Protein AF-A0A7S2CNG3-F1 (afdb_monomer_lite)

Sequence (155 aa):
FGFAMASVIVAGFVEEMRRDAPLINGTVGLSSCPAAGDSTEPLRMSALSIWWQTPQYMLIGMGEIFAAITCYELFYAEVPPNMRSVCQSINLLCTAFGSLAAAGFNSVCASWIPNNLNDGHLDYVFFVLAGVMAVNILIYALSARGFVPRASEED

InterPro domains:
  IPR000109 Proton-dependent oligopeptide transporter family [PF00854] (3-106)
  IPR036259 MFS transporter superfamily [G3DSA:1.20.1250.20] (1-154)
  IPR036259 MFS transporter superfamily [SSF103473] (48-150)

Foldseek 3Di:
DVLLLVLLVLVLVVLVVQLPADWDPDPVQFDPDDDPPPDPDGAGGGPDDPVSNVSSVVSVVVVVVVVVVVLVVVCVVPPDPVCSVVSVVVVVVVVVVVVVVVVVLCVVCVVQDDPRSNVHPVSVSSVVVSVVVVVVVVVVVVVVVPDDDPVVPVD

pLDDT: mean 76.87, std 11.78, range [38.19, 93.5]

Organism: NCBI:txid156173

Radius of gyration: 21.13 Å; chains: 1; bounding box: 65×28×56 Å

Structure (mmCIF, N/CA/C/O backbone):
data_AF-A0A7S2CNG3-F1
#
_entry.id   AF-A0A7S2CNG3-F1
#
loop_
_atom_site.group_PDB
_atom_site.id
_atom_site.type_symbol
_atom_site.label_atom_id
_atom_site.label_alt_id
_atom_site.label_comp_id
_atom_site.label_asym_id
_atom_site.label_entity_id
_atom_site.label_seq_id
_atom_site.pdbx_PDB_ins_code
_atom_site.Cartn_x
_atom_site.Cartn_y
_atom_site.Cartn_z
_atom_site.occupancy
_atom_site.B_iso_or_equiv
_atom_site.auth_seq_id
_atom_site.auth_comp_id
_atom_site.auth_asym_id
_atom_site.auth_atom_id
_atom_site.pdbx_PDB_model_num
ATOM 1 N N . PHE A 1 1 ? -10.909 -2.201 1.368 1.00 72.38 1 PHE A N 1
ATOM 2 C CA . PHE A 1 1 ? -9.882 -3.145 0.869 1.00 72.38 1 PHE A CA 1
ATOM 3 C C . PHE A 1 1 ? -10.101 -3.629 -0.568 1.00 72.38 1 PHE A C 1
ATOM 5 O O . PHE A 1 1 ? -9.134 -3.626 -1.314 1.00 72.38 1 PHE A O 1
ATOM 12 N N . GLY A 1 2 ? -11.323 -3.970 -1.012 1.00 81.06 2 GLY A N 1
ATOM 13 C CA . GLY A 1 2 ? -11.563 -4.404 -2.406 1.00 81.06 2 GLY A CA 1
ATOM 14 C C . GLY A 1 2 ? -11.107 -3.406 -3.487 1.00 81.06 2 GLY A C 1
ATOM 15 O O . GLY A 1 2 ? -10.430 -3.797 -4.432 1.00 81.06 2 GLY A O 1
ATOM 16 N N . PHE A 1 3 ? -11.381 -2.108 -3.303 1.00 84.38 3 PHE A N 1
ATOM 17 C CA . PHE A 1 3 ? -10.911 -1.053 -4.217 1.00 84.38 3 PHE A CA 1
ATOM 18 C C . PHE A 1 3 ? -9.380 -0.933 -4.277 1.00 84.38 3 PHE A C 1
ATOM 20 O O . PHE A 1 3 ? -8.822 -0.724 -5.350 1.00 84.38 3 PHE A O 1
ATOM 27 N N . ALA A 1 4 ? -8.697 -1.127 -3.145 1.00 83.38 4 ALA A N 1
ATOM 28 C CA . ALA A 1 4 ? -7.238 -1.105 -3.091 1.00 83.38 4 ALA A CA 1
ATOM 29 C C . ALA A 1 4 ? -6.635 -2.311 -3.833 1.00 83.38 4 ALA A C 1
ATOM 31 O O . ALA A 1 4 ? -5.713 -2.139 -4.621 1.00 83.38 4 ALA A O 1
ATOM 32 N N . MET A 1 5 ? -7.213 -3.508 -3.676 1.00 84.88 5 MET A N 1
ATOM 33 C CA . MET A 1 5 ? -6.786 -4.698 -4.422 1.00 84.88 5 MET A CA 1
ATOM 34 C C . MET A 1 5 ? -6.953 -4.501 -5.936 1.00 84.88 5 MET A C 1
ATOM 36 O O . MET A 1 5 ? -6.031 -4.780 -6.698 1.00 84.88 5 MET A O 1
ATOM 40 N N . ALA A 1 6 ? -8.095 -3.961 -6.374 1.00 86.31 6 ALA A N 1
ATOM 41 C CA . ALA A 1 6 ? -8.325 -3.635 -7.780 1.00 86.31 6 ALA A CA 1
ATOM 42 C C . ALA A 1 6 ? -7.320 -2.592 -8.304 1.00 86.31 6 ALA A C 1
ATOM 44 O O . ALA A 1 6 ? -6.794 -2.755 -9.402 1.00 86.31 6 ALA A O 1
ATOM 45 N N . SER A 1 7 ? -6.991 -1.569 -7.507 1.00 86.56 7 SER A N 1
ATOM 46 C CA . SER A 1 7 ? -5.964 -0.579 -7.855 1.00 86.56 7 SER A CA 1
ATOM 47 C C . SER A 1 7 ? -4.588 -1.211 -8.069 1.00 86.56 7 SER A C 1
ATOM 49 O O . SER A 1 7 ? -3.898 -0.838 -9.012 1.00 86.56 7 SER A O 1
ATOM 51 N N . VAL A 1 8 ? -4.171 -2.140 -7.205 1.00 86.25 8 VAL A N 1
ATOM 52 C CA . VAL A 1 8 ? -2.852 -2.785 -7.314 1.00 86.25 8 VAL A CA 1
ATOM 53 C C . VAL A 1 8 ? -2.797 -3.736 -8.514 1.00 86.25 8 VAL A C 1
ATOM 55 O O . VAL A 1 8 ? -1.779 -3.796 -9.195 1.00 86.25 8 VAL A O 1
ATOM 58 N N . ILE A 1 9 ? -3.901 -4.418 -8.837 1.00 86.50 9 ILE A N 1
ATOM 59 C CA . ILE A 1 9 ? -4.002 -5.234 -10.058 1.00 86.50 9 ILE A CA 1
ATOM 60 C C . ILE A 1 9 ? -3.881 -4.351 -11.305 1.00 86.50 9 ILE A C 1
ATOM 62 O O . ILE A 1 9 ? -3.116 -4.673 -12.210 1.00 86.50 9 ILE A O 1
ATOM 66 N N . VAL A 1 10 ? -4.591 -3.216 -11.343 1.00 86.25 10 VAL A N 1
ATOM 67 C CA . VAL A 1 10 ? -4.474 -2.242 -12.441 1.00 86.25 10 VAL A CA 1
ATOM 68 C C . VAL A 1 10 ? -3.040 -1.718 -12.552 1.00 86.25 10 VAL A C 1
ATOM 70 O O . VAL A 1 10 ? -2.527 -1.635 -13.661 1.00 86.25 10 VAL A O 1
ATOM 73 N N . ALA A 1 11 ? -2.372 -1.431 -11.432 1.00 83.38 11 ALA A N 1
ATOM 74 C CA . ALA A 1 11 ? -0.970 -1.014 -11.425 1.00 83.38 11 ALA A CA 1
ATOM 75 C C . ALA A 1 11 ? -0.035 -2.087 -12.013 1.00 83.38 11 ALA A C 1
ATOM 77 O O . ALA A 1 11 ? 0.828 -1.756 -12.820 1.00 83.38 11 ALA A O 1
ATOM 78 N N . GLY A 1 12 ? -0.253 -3.367 -11.681 1.00 81.44 12 GLY A N 1
ATOM 79 C CA . GLY A 1 12 ? 0.484 -4.489 -12.274 1.00 81.44 12 GLY A CA 1
ATOM 80 C C . GLY A 1 12 ? 0.308 -4.572 -13.794 1.00 81.44 12 GLY A C 1
ATOM 81 O O . GLY A 1 12 ? 1.291 -4.642 -14.523 1.00 81.44 12 GLY A O 1
ATOM 82 N N . PHE A 1 13 ? -0.930 -4.459 -14.288 1.00 81.50 13 PHE A N 1
ATOM 83 C CA . PHE A 1 13 ? -1.201 -4.431 -15.732 1.00 81.50 13 PHE A CA 1
ATOM 84 C C . PHE A 1 13 ? -0.592 -3.213 -16.439 1.00 81.50 13 PHE A C 1
ATOM 86 O O . PHE A 1 13 ? -0.103 -3.334 -17.559 1.00 81.50 13 PHE A O 1
ATOM 93 N N . VAL A 1 14 ? -0.620 -2.037 -15.808 1.00 82.75 14 VAL A N 1
ATOM 94 C CA . VAL A 1 14 ? -0.006 -0.820 -16.361 1.00 82.75 14 VAL A CA 1
ATOM 95 C C . VAL A 1 14 ? 1.516 -0.963 -16.439 1.00 82.75 14 VAL A C 1
ATOM 97 O O . VAL A 1 14 ? 2.114 -0.509 -17.413 1.00 82.75 14 VAL A O 1
ATOM 100 N N . GLU A 1 15 ? 2.141 -1.619 -15.461 1.00 77.38 15 GLU A N 1
ATOM 101 C CA . GLU A 1 15 ? 3.582 -1.885 -15.461 1.00 77.38 15 GLU A CA 1
ATOM 102 C C . GLU A 1 15 ? 3.984 -2.890 -16.551 1.00 77.38 15 GLU A C 1
ATOM 104 O O . GLU A 1 15 ? 4.974 -2.670 -17.250 1.00 77.38 15 GLU A O 1
ATOM 109 N N . GLU A 1 16 ? 3.169 -3.923 -16.785 1.00 79.12 16 GLU A N 1
ATOM 110 C CA . GLU A 1 16 ? 3.333 -4.846 -17.918 1.00 79.12 16 GLU A CA 1
ATOM 111 C C . GLU A 1 16 ? 3.288 -4.081 -19.257 1.00 79.12 16 GLU A C 1
ATOM 113 O O . GLU A 1 16 ? 4.199 -4.176 -20.080 1.00 79.12 16 GLU A O 1
ATOM 118 N N . MET A 1 17 ? 2.289 -3.203 -19.432 1.00 75.00 17 MET A N 1
ATOM 119 C CA . MET A 1 17 ? 2.176 -2.342 -20.619 1.00 75.00 17 MET A CA 1
ATOM 120 C C . MET A 1 17 ? 3.342 -1.349 -20.756 1.00 75.00 17 MET A C 1
ATOM 122 O O . MET A 1 17 ? 3.719 -0.990 -21.874 1.00 75.00 17 MET A O 1
ATOM 126 N N . ARG A 1 18 ? 3.930 -0.888 -19.642 1.00 73.38 18 ARG A N 1
ATOM 127 C CA . ARG A 1 18 ? 5.125 -0.024 -19.636 1.00 73.38 18 ARG A CA 1
ATOM 128 C C . ARG A 1 18 ? 6.362 -0.755 -20.117 1.00 73.38 18 ARG A C 1
ATOM 130 O O . ARG A 1 18 ? 7.189 -0.137 -20.796 1.00 73.38 18 ARG A O 1
ATOM 137 N N . ARG A 1 19 ? 6.485 -2.034 -19.775 1.00 68.69 19 ARG A N 1
ATOM 138 C CA . ARG A 1 19 ? 7.609 -2.875 -20.178 1.00 68.69 19 ARG A CA 1
ATOM 139 C C . ARG A 1 19 ? 7.591 -3.180 -21.675 1.00 68.69 19 ARG A C 1
ATOM 141 O O . ARG A 1 19 ? 8.646 -3.147 -22.300 1.00 68.69 19 ARG A O 1
ATOM 148 N N . ASP A 1 20 ? 6.407 -3.380 -22.250 1.00 74.31 20 ASP A N 1
ATOM 149 C CA . ASP A 1 20 ? 6.234 -3.617 -23.691 1.00 74.31 20 ASP A CA 1
ATOM 150 C C . ASP A 1 20 ? 6.350 -2.342 -24.549 1.00 74.31 20 ASP A C 1
ATOM 152 O O . ASP A 1 20 ? 6.468 -2.409 -25.777 1.00 74.31 20 ASP A O 1
ATOM 156 N N . ALA A 1 21 ? 6.324 -1.156 -23.932 1.00 71.94 21 ALA A N 1
ATOM 157 C CA . ALA A 1 21 ? 6.397 0.108 -24.652 1.00 71.94 21 ALA A CA 1
ATOM 158 C C . ALA A 1 21 ? 7.827 0.417 -25.146 1.00 71.94 21 ALA A C 1
ATOM 160 O O . ALA A 1 21 ? 8.798 0.281 -24.396 1.00 71.94 21 ALA A O 1
ATOM 161 N N . PRO A 1 22 ? 7.986 0.920 -26.386 1.00 69.75 22 PRO A N 1
ATOM 162 C CA . PRO A 1 22 ? 9.290 1.298 -26.911 1.00 69.75 22 PRO A CA 1
ATOM 163 C C . PRO A 1 22 ? 9.908 2.452 -26.109 1.00 69.75 22 PRO A C 1
ATOM 165 O O . PRO A 1 22 ? 9.228 3.378 -25.654 1.00 69.75 22 PRO A O 1
ATOM 168 N N . LEU A 1 23 ? 11.231 2.408 -25.963 1.00 71.12 23 LEU A N 1
ATOM 169 C CA . LEU A 1 23 ? 12.000 3.467 -25.316 1.00 71.12 23 LEU A CA 1
ATOM 170 C C . LEU A 1 23 ? 11.999 4.725 -26.185 1.00 71.12 23 LEU A C 1
ATOM 172 O O . LEU A 1 23 ? 12.177 4.650 -27.405 1.00 71.12 23 LEU A O 1
ATOM 176 N N . ILE A 1 24 ? 11.868 5.892 -25.557 1.00 70.75 24 ILE A N 1
ATOM 177 C CA . ILE A 1 24 ? 11.993 7.162 -26.275 1.00 70.75 24 ILE A CA 1
ATOM 178 C C . ILE A 1 24 ? 13.438 7.285 -26.784 1.00 70.75 24 ILE A C 1
ATOM 180 O O . ILE A 1 24 ? 14.401 7.212 -26.016 1.00 70.75 24 ILE A O 1
ATOM 184 N N . ASN A 1 25 ? 13.600 7.449 -28.098 1.00 61.31 25 ASN A N 1
ATOM 185 C CA . ASN A 1 25 ? 14.886 7.769 -28.715 1.00 61.31 25 ASN A CA 1
ATOM 186 C C . ASN A 1 25 ? 15.101 9.292 -28.687 1.00 61.31 25 ASN A C 1
ATOM 188 O O . ASN A 1 25 ? 14.269 10.042 -29.191 1.00 61.31 25 ASN A O 1
ATOM 192 N N . GLY A 1 26 ? 16.229 9.742 -28.130 1.00 62.41 26 GLY A N 1
ATOM 193 C CA . GLY A 1 26 ? 16.644 11.152 -28.099 1.00 62.41 26 GLY A CA 1
ATOM 194 C C . GLY A 1 26 ? 16.938 11.679 -26.691 1.00 62.41 26 GLY A C 1
ATOM 195 O O . GLY A 1 26 ? 16.622 11.032 -25.696 1.00 62.41 26 GLY A O 1
ATOM 196 N N . THR A 1 27 ? 17.521 12.880 -26.599 1.00 56.28 27 THR A N 1
ATOM 197 C CA . THR A 1 27 ? 17.899 13.551 -25.333 1.00 56.28 27 THR A CA 1
ATOM 198 C C . THR A 1 27 ? 16.713 13.855 -24.406 1.00 56.28 27 THR A C 1
ATOM 200 O O . THR A 1 27 ? 16.913 14.095 -23.222 1.00 56.28 27 THR A O 1
ATOM 203 N N . VAL A 1 28 ? 15.481 13.798 -24.925 1.00 61.06 28 VAL A N 1
ATOM 204 C CA . VAL A 1 28 ? 14.216 13.940 -24.176 1.00 61.06 28 VAL A CA 1
ATOM 205 C C . VAL A 1 28 ? 13.760 12.655 -23.467 1.00 61.06 28 VAL A C 1
ATOM 207 O O . VAL A 1 28 ? 12.851 12.710 -22.649 1.00 61.06 28 VAL A O 1
ATOM 210 N N . GLY A 1 29 ? 14.361 11.502 -23.784 1.00 57.75 29 GLY A N 1
ATOM 211 C CA . GLY A 1 29 ? 14.068 10.209 -23.151 1.00 57.75 29 GLY A CA 1
ATOM 212 C C . GLY A 1 29 ? 14.987 9.866 -21.978 1.00 57.75 29 GLY A C 1
ATOM 213 O O . GLY A 1 29 ? 14.886 8.767 -21.433 1.00 57.75 29 GLY A O 1
ATOM 214 N N . LEU A 1 30 ? 15.908 10.766 -21.622 1.00 63.94 30 LEU A N 1
ATOM 215 C CA . LEU A 1 30 ? 16.846 10.586 -20.521 1.00 63.94 30 LEU A CA 1
ATOM 216 C C . LEU A 1 30 ? 16.209 11.073 -19.220 1.00 63.94 30 LEU A C 1
ATOM 218 O O . LEU A 1 30 ? 15.817 12.234 -19.100 1.00 63.94 30 LEU A O 1
ATOM 222 N N . SER A 1 31 ? 16.147 10.191 -18.231 1.00 64.31 31 SER A N 1
ATOM 223 C CA . SER A 1 31 ? 15.804 10.562 -16.864 1.00 64.31 31 SER A CA 1
ATOM 224 C C . SER A 1 31 ? 16.898 11.452 -16.265 1.00 64.31 31 SER A C 1
ATOM 226 O O . SER A 1 31 ? 18.087 11.225 -16.479 1.00 64.31 31 SER A O 1
ATOM 228 N N . SER A 1 32 ? 16.496 12.448 -15.473 1.00 63.69 32 SER A N 1
ATOM 229 C CA . SER A 1 32 ? 17.408 13.284 -14.676 1.00 63.69 32 SER A CA 1
ATOM 230 C C . SER A 1 32 ? 17.897 12.592 -13.395 1.00 63.69 32 SER A C 1
ATOM 232 O O . SER A 1 32 ? 18.637 13.194 -12.618 1.00 63.69 32 SER A O 1
ATOM 234 N N . CYS A 1 33 ? 17.465 11.354 -13.138 1.00 61.53 33 CYS A N 1
ATOM 235 C CA . CYS A 1 33 ? 17.951 10.562 -12.015 1.00 61.53 33 CYS A CA 1
ATOM 236 C C . CYS A 1 33 ? 19.438 10.210 -12.205 1.00 61.53 33 CYS A C 1
ATOM 238 O O . CYS A 1 33 ? 19.852 9.928 -13.333 1.00 61.53 33 CYS A O 1
ATOM 240 N N . PRO A 1 34 ? 20.239 10.171 -11.123 1.00 58.28 34 PRO A N 1
ATOM 241 C CA . PRO A 1 34 ? 21.609 9.681 -11.192 1.00 58.28 34 PRO A CA 1
ATOM 242 C C . PRO A 1 34 ? 21.621 8.264 -11.768 1.00 58.28 34 PRO A C 1
ATOM 244 O O . PRO A 1 34 ? 20.852 7.409 -11.320 1.00 58.28 34 PRO A O 1
ATOM 247 N N . ALA A 1 35 ? 22.483 8.010 -12.752 1.00 59.00 35 ALA A N 1
ATOM 248 C CA . ALA A 1 35 ? 22.748 6.650 -13.190 1.00 59.00 35 ALA A CA 1
ATOM 249 C C . ALA A 1 35 ? 23.267 5.846 -11.989 1.00 59.00 35 ALA A C 1
ATOM 251 O O . ALA A 1 35 ? 24.064 6.339 -11.187 1.00 59.00 35 ALA A O 1
ATOM 252 N N . ALA A 1 36 ? 22.771 4.628 -11.816 1.00 52.38 36 ALA A N 1
ATOM 253 C CA . ALA A 1 36 ? 23.191 3.806 -10.699 1.00 52.38 36 ALA A CA 1
ATOM 254 C C . ALA A 1 36 ? 24.410 2.970 -11.053 1.00 52.38 36 ALA A C 1
ATOM 256 O O . ALA A 1 36 ? 24.325 2.057 -11.869 1.00 52.38 36 ALA A O 1
ATOM 257 N N . GLY A 1 37 ? 25.517 3.263 -10.373 1.00 59.91 37 GLY A N 1
ATOM 258 C CA . GLY A 1 37 ? 26.809 2.619 -10.592 1.00 59.91 37 GLY A CA 1
ATOM 259 C C . GLY A 1 37 ? 27.729 3.427 -11.510 1.00 59.91 37 GLY A C 1
ATOM 260 O O . GLY A 1 37 ? 27.418 4.549 -11.893 1.00 59.91 37 GLY A O 1
ATOM 261 N N . ASP A 1 38 ? 28.873 2.833 -11.851 1.00 52.81 38 ASP A N 1
ATOM 262 C CA . ASP A 1 38 ? 29.966 3.393 -12.676 1.00 52.81 38 ASP A CA 1
ATOM 263 C C . ASP A 1 38 ? 29.581 3.643 -14.155 1.00 52.81 38 ASP A C 1
ATOM 265 O O . ASP A 1 38 ? 30.408 3.984 -14.996 1.00 52.81 38 ASP A O 1
ATOM 269 N N . SER A 1 39 ? 28.308 3.464 -14.510 1.00 52.84 39 SER A N 1
ATOM 270 C CA . SER A 1 39 ? 27.792 3.739 -15.845 1.00 52.84 39 SER A CA 1
ATOM 271 C C . SER A 1 39 ? 27.458 5.225 -15.985 1.00 52.84 39 SER A C 1
ATOM 273 O O . SER A 1 39 ? 26.452 5.696 -15.464 1.00 52.84 39 SER A O 1
ATOM 275 N N . THR A 1 40 ? 28.259 5.952 -16.758 1.00 57.72 40 THR A N 1
ATOM 276 C CA . THR A 1 40 ? 28.019 7.334 -17.220 1.00 57.72 40 THR A CA 1
ATOM 277 C C . THR A 1 40 ? 26.855 7.466 -18.218 1.00 57.72 40 THR A C 1
ATOM 279 O O . THR A 1 40 ? 26.590 8.560 -18.716 1.00 57.72 40 THR A O 1
ATOM 282 N N . GLU A 1 41 ? 26.146 6.370 -18.505 1.00 57.59 41 GLU A N 1
ATOM 283 C CA . GLU A 1 41 ? 25.021 6.318 -19.437 1.00 57.59 41 GLU A CA 1
ATOM 284 C C . GLU A 1 41 ? 23.702 6.702 -18.728 1.00 57.59 41 GLU A C 1
ATOM 286 O O . GLU A 1 41 ? 23.329 6.099 -17.717 1.00 57.59 41 GLU A O 1
ATOM 291 N N . PRO A 1 42 ? 22.968 7.698 -19.239 1.00 61.69 42 PRO A N 1
ATOM 292 C CA . PRO A 1 42 ? 21.732 8.182 -18.633 1.00 61.69 42 PRO A CA 1
ATOM 293 C C . PRO A 1 42 ? 20.568 7.186 -18.799 1.00 61.69 42 PRO A C 1
ATOM 295 O O . PRO A 1 42 ? 20.394 6.564 -19.848 1.00 61.69 42 PRO A O 1
ATOM 298 N N . LEU A 1 43 ? 19.738 7.048 -17.758 1.00 66.19 43 LEU A N 1
ATOM 299 C CA . LEU A 1 43 ? 18.622 6.092 -17.723 1.00 66.19 43 LEU A CA 1
ATOM 300 C C . LEU A 1 43 ? 17.543 6.452 -18.759 1.00 66.19 43 LEU A C 1
ATOM 302 O O . LEU A 1 43 ? 17.082 7.591 -18.815 1.00 66.19 43 LEU A O 1
ATOM 306 N N . ARG A 1 44 ? 17.105 5.471 -19.556 1.00 63.00 44 ARG A N 1
ATOM 307 C CA . ARG A 1 44 ? 16.126 5.656 -20.643 1.00 63.00 44 ARG A CA 1
ATOM 308 C C . ARG A 1 44 ? 14.697 5.389 -20.159 1.00 63.00 44 ARG A C 1
ATOM 310 O O . ARG A 1 44 ? 14.425 4.309 -19.642 1.00 63.00 44 ARG A O 1
ATOM 317 N N . MET A 1 45 ? 13.779 6.333 -20.362 1.00 64.62 45 MET A N 1
ATOM 318 C CA . MET A 1 45 ? 12.352 6.179 -20.038 1.00 64.62 45 MET A CA 1
ATOM 319 C C . MET A 1 45 ? 11.551 5.497 -21.161 1.00 64.62 45 MET A C 1
ATOM 321 O O . MET A 1 45 ? 11.797 5.723 -22.351 1.00 64.62 45 MET A O 1
ATOM 325 N N . SER A 1 46 ? 10.548 4.700 -20.771 1.00 68.50 46 SER A N 1
ATOM 326 C CA . SER A 1 46 ? 9.518 4.177 -21.683 1.00 68.50 46 SER A CA 1
ATOM 327 C C . SER A 1 46 ? 8.598 5.295 -22.171 1.00 68.50 46 SER A C 1
ATOM 329 O O . SER A 1 46 ? 8.256 6.204 -21.413 1.00 68.50 46 SER A O 1
ATOM 331 N N . ALA A 1 47 ? 8.138 5.198 -23.420 1.00 67.00 47 ALA A N 1
ATOM 332 C CA . ALA A 1 47 ? 7.194 6.133 -24.032 1.00 67.00 47 ALA A CA 1
ATOM 333 C C . ALA A 1 47 ? 5.743 5.930 -23.547 1.00 67.00 47 ALA A C 1
ATOM 335 O O . ALA A 1 47 ? 4.832 5.776 -24.361 1.00 67.00 47 ALA A O 1
ATOM 336 N N . LEU A 1 48 ? 5.513 5.904 -22.230 1.00 71.38 48 LEU A N 1
ATOM 337 C CA . LEU A 1 48 ? 4.182 5.705 -21.656 1.00 71.38 48 LEU A CA 1
ATOM 338 C C . LEU A 1 48 ? 3.606 7.015 -21.106 1.00 71.38 48 LEU A C 1
ATOM 340 O O . LEU A 1 48 ? 4.300 7.816 -20.484 1.00 71.38 48 LEU A O 1
ATOM 344 N N . SER A 1 49 ? 2.322 7.253 -21.369 1.00 77.38 49 SER A N 1
ATOM 345 C CA . SER A 1 49 ? 1.645 8.474 -20.932 1.00 77.38 49 SER A CA 1
ATOM 346 C C . SER A 1 49 ? 1.336 8.433 -19.435 1.00 77.38 49 SER A C 1
ATOM 348 O O . SER A 1 49 ? 0.769 7.455 -18.954 1.00 77.38 49 SER A O 1
ATOM 350 N N . ILE A 1 50 ? 1.608 9.526 -18.713 1.00 78.94 50 ILE A N 1
ATOM 351 C CA . ILE A 1 50 ? 1.314 9.657 -17.271 1.00 78.94 50 ILE A CA 1
ATOM 352 C C . ILE A 1 50 ? -0.177 9.445 -16.940 1.00 78.94 50 ILE A C 1
ATOM 354 O O . ILE A 1 50 ? -0.526 9.037 -15.834 1.00 78.94 50 ILE A O 1
ATOM 358 N N . TRP A 1 51 ? -1.063 9.670 -17.915 1.00 82.44 51 TRP A N 1
ATOM 359 C CA . TRP A 1 51 ? -2.508 9.469 -17.785 1.00 82.44 51 TRP A CA 1
ATOM 360 C C . TRP A 1 51 ? -2.894 8.012 -17.491 1.00 82.44 51 TRP A C 1
ATOM 362 O O . TRP A 1 51 ? -3.955 7.769 -16.919 1.00 82.44 51 TRP A O 1
ATOM 372 N N . TRP A 1 52 ? -2.030 7.038 -17.798 1.00 82.88 52 TRP A N 1
ATOM 373 C CA . TRP A 1 52 ? -2.272 5.638 -17.432 1.00 82.88 52 TRP A CA 1
ATOM 374 C C . TRP A 1 52 ? -2.181 5.365 -15.925 1.00 82.88 52 TRP A C 1
ATOM 376 O O . TRP A 1 52 ? -2.709 4.363 -15.451 1.00 82.88 52 TRP A O 1
ATOM 386 N N . GLN A 1 53 ? -1.603 6.282 -15.147 1.00 82.62 53 GLN A N 1
ATOM 387 C CA . GLN A 1 53 ? -1.594 6.202 -13.689 1.00 82.62 53 GLN A CA 1
ATOM 388 C C . GLN A 1 53 ? -2.904 6.707 -13.060 1.00 82.62 53 GLN A C 1
ATOM 390 O O . GLN A 1 53 ? -3.215 6.380 -11.918 1.00 82.62 53 GLN A O 1
ATOM 395 N N . THR A 1 54 ? -3.700 7.502 -13.781 1.00 86.81 54 THR A N 1
ATOM 396 C CA . THR A 1 54 ? -4.971 8.048 -13.285 1.00 86.81 54 THR A CA 1
ATOM 397 C C . THR A 1 54 ? -5.929 6.987 -12.726 1.00 86.81 54 THR A C 1
ATOM 399 O O . THR A 1 54 ? -6.411 7.191 -11.609 1.00 86.81 54 THR A O 1
ATOM 402 N N . PRO A 1 55 ? -6.212 5.854 -13.406 1.00 85.19 55 PRO A N 1
ATOM 403 C CA . PRO A 1 55 ? -7.155 4.869 -12.884 1.00 85.19 55 PRO A CA 1
ATOM 404 C C . PRO A 1 55 ? -6.735 4.317 -11.520 1.00 85.19 55 PRO A C 1
ATOM 406 O O . PRO A 1 55 ? -7.566 4.260 -10.617 1.00 85.19 55 PRO A O 1
ATOM 409 N N . GLN A 1 56 ? -5.458 3.986 -11.313 1.00 87.75 56 GLN A N 1
ATOM 410 C CA . GLN A 1 56 ? -5.022 3.434 -10.028 1.00 87.75 56 GLN A CA 1
ATOM 411 C C . GLN A 1 56 ? -5.245 4.436 -8.877 1.00 87.75 56 GLN A C 1
ATOM 413 O O . GLN A 1 56 ? -5.760 4.080 -7.819 1.00 87.75 56 GLN A O 1
ATOM 418 N N . TYR A 1 57 ? -4.918 5.716 -9.091 1.00 87.94 57 TYR A N 1
ATOM 419 C CA . TYR A 1 57 ? -5.017 6.730 -8.042 1.00 87.94 57 TYR A CA 1
ATOM 420 C C . TYR A 1 57 ? -6.470 7.072 -7.709 1.00 87.94 57 TYR A C 1
ATOM 422 O O . TYR A 1 57 ? -6.802 7.334 -6.554 1.00 87.94 57 TYR A O 1
ATOM 430 N N . MET A 1 58 ? -7.359 7.007 -8.700 1.00 90.81 58 MET A N 1
ATOM 431 C CA . MET A 1 58 ? -8.793 7.166 -8.473 1.00 90.81 58 MET A CA 1
ATOM 432 C C . MET A 1 58 ? -9.346 6.029 -7.605 1.00 90.81 58 MET A C 1
ATOM 434 O O . MET A 1 58 ? -10.056 6.288 -6.633 1.00 90.81 58 MET A O 1
ATOM 438 N N . LEU A 1 59 ? -8.990 4.774 -7.907 1.00 87.69 59 LEU A N 1
ATOM 439 C CA . LEU A 1 59 ? -9.462 3.621 -7.136 1.00 87.69 59 LEU A CA 1
ATOM 440 C C . LEU A 1 59 ? -8.932 3.621 -5.697 1.00 87.69 59 LEU A C 1
ATOM 442 O O . LEU A 1 59 ? -9.693 3.318 -4.774 1.00 87.69 59 LEU A O 1
ATOM 446 N N . ILE A 1 60 ? -7.656 3.964 -5.487 1.00 89.25 60 ILE A N 1
ATOM 447 C CA . ILE A 1 60 ? -7.099 3.999 -4.131 1.00 89.25 60 ILE A CA 1
ATOM 448 C C . ILE A 1 60 ? -7.731 5.114 -3.293 1.00 89.25 60 ILE A C 1
ATOM 450 O O . ILE A 1 60 ? -8.121 4.856 -2.157 1.00 89.25 60 ILE A O 1
ATOM 454 N N . GLY A 1 61 ? -7.949 6.297 -3.883 1.00 88.50 61 GLY A N 1
ATOM 455 C CA . GLY A 1 61 ? -8.617 7.413 -3.215 1.00 88.50 61 GLY A CA 1
ATOM 456 C C . GLY A 1 61 ? -10.063 7.088 -2.837 1.00 88.50 61 GLY A C 1
ATOM 457 O O . GLY A 1 61 ? -10.479 7.329 -1.706 1.00 88.50 61 GLY A O 1
ATOM 458 N N . MET A 1 62 ? -10.822 6.449 -3.734 1.00 90.50 62 MET A N 1
ATOM 459 C CA . MET A 1 62 ? -12.165 5.957 -3.401 1.00 90.50 62 MET A CA 1
ATOM 460 C C . MET A 1 62 ? -12.128 4.954 -2.241 1.00 90.50 62 MET A C 1
ATOM 462 O O . MET A 1 62 ? -12.938 5.037 -1.318 1.00 90.50 62 MET A O 1
ATOM 466 N N . GLY A 1 63 ? -11.178 4.015 -2.269 1.00 86.75 63 GLY A N 1
ATOM 467 C CA . GLY A 1 63 ? -11.007 3.023 -1.211 1.00 86.75 63 GLY A CA 1
ATOM 468 C C . GLY A 1 63 ? -10.697 3.640 0.153 1.00 86.75 63 GLY A C 1
ATOM 469 O O . GLY A 1 63 ? -11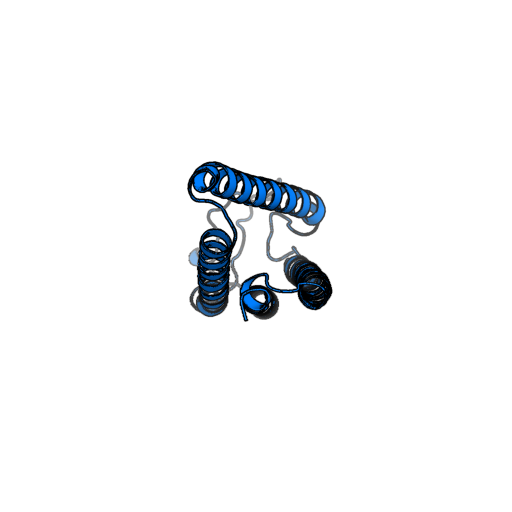.238 3.180 1.160 1.00 86.75 63 GLY A O 1
ATOM 470 N N . GLU A 1 64 ? -9.865 4.678 0.178 1.00 86.94 64 GLU A N 1
ATOM 471 C CA . GLU A 1 64 ? -9.502 5.411 1.390 1.00 86.94 64 GLU A CA 1
ATOM 472 C C . GLU A 1 64 ? -10.691 6.184 1.966 1.00 86.94 64 GLU A C 1
ATOM 474 O O . GLU A 1 64 ? -10.971 6.060 3.156 1.00 86.94 64 GLU A O 1
ATOM 479 N N . ILE A 1 65 ? -11.451 6.896 1.126 1.00 90.50 65 ILE A N 1
ATOM 480 C CA . ILE A 1 65 ? -12.636 7.653 1.556 1.00 90.50 65 ILE A CA 1
ATOM 481 C C . ILE A 1 65 ? -13.663 6.724 2.214 1.00 90.50 65 ILE A C 1
ATOM 483 O O . ILE A 1 65 ? -14.132 6.999 3.319 1.00 90.50 65 ILE A O 1
ATOM 487 N N . PHE A 1 66 ? -13.982 5.591 1.579 1.00 87.38 66 PHE A N 1
ATOM 488 C CA . PHE A 1 66 ? -14.932 4.634 2.149 1.00 87.38 66 PHE A CA 1
ATOM 489 C C . PHE A 1 66 ? -14.429 4.019 3.457 1.00 87.38 66 PHE A C 1
ATOM 491 O O . PHE A 1 66 ? -15.210 3.864 4.397 1.00 87.38 66 PHE A O 1
ATOM 498 N N . ALA A 1 67 ? -13.141 3.680 3.536 1.00 85.38 67 ALA A N 1
ATOM 499 C CA . ALA A 1 67 ? -12.561 3.113 4.747 1.00 85.38 67 ALA A CA 1
ATOM 500 C C . ALA A 1 67 ? -12.563 4.125 5.902 1.00 85.38 67 ALA A C 1
ATOM 502 O O . ALA A 1 67 ? -12.996 3.783 7.000 1.00 85.38 67 ALA A O 1
ATOM 503 N N . ALA A 1 68 ? -12.139 5.366 5.649 1.00 85.38 68 ALA A N 1
ATOM 504 C CA . ALA A 1 68 ? -12.069 6.415 6.658 1.00 85.38 68 ALA A CA 1
ATOM 505 C C . ALA A 1 68 ? -13.454 6.737 7.232 1.00 85.38 68 ALA A C 1
ATOM 507 O O . ALA A 1 68 ? -13.630 6.691 8.448 1.00 85.38 68 ALA A O 1
ATOM 508 N N . ILE A 1 69 ? -14.449 6.990 6.372 1.00 88.00 69 ILE A N 1
ATOM 509 C CA . ILE A 1 69 ? -15.812 7.334 6.807 1.00 88.00 69 ILE A CA 1
ATOM 510 C C . ILE A 1 69 ? -16.428 6.191 7.622 1.00 88.00 69 ILE A C 1
ATOM 512 O O . ILE A 1 69 ? -16.944 6.430 8.710 1.00 88.00 69 ILE A O 1
ATOM 516 N N . THR A 1 70 ? -16.317 4.945 7.148 1.00 86.06 70 THR A N 1
ATOM 517 C CA . THR A 1 70 ? -16.871 3.776 7.858 1.00 86.06 70 THR A CA 1
ATOM 518 C C . THR A 1 70 ? -16.242 3.603 9.240 1.00 86.06 70 THR A C 1
ATOM 520 O O . THR A 1 70 ? -16.938 3.302 10.207 1.00 86.06 70 THR A O 1
ATOM 523 N N . CYS A 1 71 ? -14.925 3.807 9.344 1.00 81.50 71 CYS A N 1
ATOM 524 C CA . CYS A 1 71 ? -14.211 3.719 10.614 1.00 81.50 71 CYS A CA 1
ATOM 525 C C . CYS A 1 71 ? -14.708 4.794 11.591 1.00 81.50 71 CYS A C 1
ATOM 527 O O . CYS A 1 71 ? -15.013 4.487 12.740 1.00 81.50 71 CYS A O 1
ATOM 529 N N . TYR A 1 72 ? -14.860 6.038 11.121 1.00 81.88 72 TYR A N 1
ATOM 530 C CA . TYR A 1 72 ? -15.383 7.131 11.940 1.00 81.88 72 TYR A CA 1
ATOM 531 C C . TYR A 1 72 ? -16.800 6.856 12.448 1.00 81.88 72 TYR A C 1
ATOM 533 O O . TYR A 1 72 ? -17.030 6.971 13.649 1.00 81.88 72 TYR A O 1
ATOM 541 N N . GLU A 1 73 ? -17.721 6.456 11.573 1.00 83.50 73 GLU A N 1
ATOM 542 C CA . GLU A 1 73 ? -19.108 6.147 11.949 1.00 83.50 73 GLU A CA 1
ATOM 543 C C . GLU A 1 73 ? -19.182 5.021 12.993 1.00 83.50 73 GLU A C 1
ATOM 545 O O . GLU A 1 73 ? -19.854 5.166 14.014 1.00 83.50 73 GLU A O 1
ATOM 550 N N . LEU A 1 74 ? -18.418 3.936 12.809 1.00 78.62 74 LEU A N 1
ATOM 551 C CA . LEU A 1 74 ? -18.354 2.845 13.790 1.00 78.62 74 LEU A CA 1
ATOM 552 C C . LEU A 1 74 ? -17.799 3.301 15.142 1.00 78.62 74 LEU A C 1
ATOM 554 O O . LEU A 1 74 ? -18.331 2.933 16.188 1.00 78.62 74 LEU A O 1
ATOM 558 N N . PHE A 1 75 ? -16.749 4.123 15.145 1.00 74.81 75 PHE A N 1
ATOM 559 C CA . PHE A 1 75 ? -16.189 4.638 16.391 1.00 74.81 75 PHE A CA 1
ATOM 560 C C . PHE A 1 75 ? -17.153 5.567 17.123 1.00 74.81 75 PHE A C 1
ATOM 562 O O . PHE A 1 75 ? -17.206 5.540 18.351 1.00 74.81 75 PHE A O 1
ATOM 569 N N . TYR A 1 76 ? -17.928 6.377 16.402 1.00 73.75 76 TYR A N 1
ATOM 570 C CA . TYR A 1 76 ? -18.936 7.226 17.029 1.00 73.75 76 TYR A CA 1
ATOM 571 C C . TYR A 1 76 ? -20.136 6.435 17.562 1.00 73.75 76 TYR A C 1
ATOM 573 O O . TYR A 1 76 ? -20.704 6.861 18.568 1.00 73.75 76 TYR A O 1
ATOM 581 N N . ALA A 1 77 ? -20.487 5.306 16.937 1.00 78.62 77 ALA A N 1
ATOM 582 C CA . ALA A 1 77 ? -21.578 4.439 17.374 1.00 78.62 77 ALA A CA 1
ATOM 583 C C . ALA A 1 77 ? -21.232 3.602 18.623 1.00 78.62 77 ALA A C 1
ATOM 585 O O . ALA A 1 77 ? -22.076 3.439 19.497 1.00 78.62 77 ALA A O 1
ATOM 586 N N . GLU A 1 78 ? -19.996 3.103 18.736 1.00 74.44 78 GLU A N 1
ATOM 587 C CA . GLU A 1 78 ? -19.617 2.127 19.775 1.00 74.44 78 GLU A CA 1
ATOM 588 C C . GLU A 1 78 ? -18.835 2.733 20.964 1.00 74.44 78 GLU A C 1
ATOM 590 O O . GLU A 1 78 ? -18.751 2.121 22.031 1.00 74.44 78 GLU A O 1
ATOM 595 N N . VAL A 1 79 ? -18.237 3.929 20.828 1.00 74.00 79 VAL A N 1
ATOM 596 C CA . VAL A 1 79 ? -17.332 4.491 21.856 1.00 74.00 79 VAL A CA 1
ATOM 597 C C . VAL A 1 79 ? -18.026 5.544 22.739 1.00 74.00 79 VAL A C 1
ATOM 599 O O . VAL A 1 79 ? -18.584 6.520 22.225 1.00 74.00 79 VAL A O 1
ATOM 602 N N . PRO A 1 80 ? -17.918 5.454 24.083 1.00 74.50 80 PRO A N 1
ATOM 603 C CA . PRO A 1 80 ? -18.454 6.469 24.989 1.00 74.50 80 PRO A CA 1
ATOM 604 C C . PRO A 1 80 ? -17.792 7.847 24.773 1.00 74.50 80 PRO A C 1
ATOM 606 O O . PRO A 1 80 ? -16.594 7.934 24.482 1.00 74.50 80 PRO A O 1
ATOM 609 N N . PRO A 1 81 ? -18.524 8.962 24.973 1.00 73.81 81 PRO A N 1
ATOM 610 C CA . PRO A 1 81 ? -18.097 10.309 24.569 1.00 73.81 81 PRO A CA 1
ATOM 611 C C . PRO A 1 81 ? -16.759 10.767 25.172 1.00 73.81 81 PRO A C 1
ATOM 613 O O . PRO A 1 81 ? -16.034 11.534 24.540 1.00 73.81 81 PRO A O 1
ATOM 616 N N . ASN A 1 82 ? -16.386 10.245 26.343 1.00 76.69 82 ASN A N 1
ATOM 617 C CA . ASN A 1 82 ? -15.147 10.592 27.043 1.00 76.69 82 ASN A CA 1
ATOM 618 C C . ASN A 1 82 ? -13.891 9.874 26.502 1.00 76.69 82 ASN A C 1
ATOM 620 O O . ASN A 1 82 ? -12.781 10.253 26.864 1.00 76.69 82 ASN A O 1
ATOM 624 N N . MET A 1 83 ? -14.028 8.861 25.633 1.00 81.69 83 MET A N 1
ATOM 625 C CA . MET A 1 83 ? -12.899 8.061 25.111 1.00 81.69 83 MET A CA 1
ATOM 626 C C . MET A 1 83 ? -12.554 8.336 23.641 1.00 81.69 83 MET A C 1
ATOM 628 O O . MET A 1 83 ? -11.631 7.729 23.094 1.00 81.69 83 MET A O 1
ATOM 632 N N . ARG A 1 84 ? -13.226 9.296 22.996 1.00 78.62 84 ARG A N 1
ATOM 633 C CA . ARG A 1 84 ? -13.026 9.616 21.569 1.00 78.62 84 ARG A CA 1
ATOM 634 C C . ARG A 1 84 ? -11.572 9.967 21.218 1.00 78.62 84 ARG A C 1
ATOM 636 O O . ARG A 1 84 ? -11.075 9.549 20.178 1.00 78.62 84 ARG A O 1
ATOM 643 N N . SER A 1 85 ? -10.866 10.670 22.109 1.00 84.62 85 SER A N 1
ATOM 644 C CA . SER A 1 85 ? -9.444 11.019 21.927 1.00 84.62 85 SER A CA 1
ATOM 645 C C . SER A 1 85 ? -8.526 9.785 21.908 1.00 84.62 85 SER A C 1
ATOM 647 O O . SER A 1 85 ? -7.618 9.698 21.083 1.00 84.62 85 SER A O 1
ATOM 649 N N . VAL A 1 86 ? -8.806 8.789 22.759 1.00 85.56 86 VAL A N 1
ATOM 650 C CA . VAL A 1 86 ? -8.050 7.523 22.809 1.00 85.56 86 VAL A CA 1
ATOM 651 C C . VAL A 1 86 ? -8.287 6.701 21.542 1.00 85.56 86 VAL A C 1
ATOM 653 O O . VAL A 1 86 ? -7.365 6.110 20.993 1.00 85.56 86 VAL A O 1
ATOM 656 N N . CYS A 1 87 ? -9.514 6.699 21.027 1.00 80.94 87 CYS A N 1
ATOM 657 C CA . CYS A 1 87 ? -9.819 6.024 19.771 1.00 80.94 87 CYS A CA 1
ATOM 658 C C . CYS A 1 87 ? -9.037 6.625 18.591 1.00 80.94 87 CYS A C 1
ATOM 660 O O . CYS A 1 87 ? -8.452 5.904 17.783 1.00 80.94 87 CYS A O 1
ATOM 662 N N . GLN A 1 88 ? -8.965 7.956 18.524 1.00 83.81 88 GLN A N 1
ATOM 663 C CA . GLN A 1 88 ? -8.212 8.642 17.480 1.00 83.81 88 GLN A CA 1
ATOM 664 C C . GLN A 1 88 ? -6.702 8.377 17.591 1.00 83.81 88 GLN A C 1
ATOM 666 O O . GLN A 1 88 ? -6.043 8.188 16.568 1.00 83.81 88 GLN A O 1
ATOM 671 N N . SER A 1 89 ? -6.144 8.306 18.806 1.00 88.25 89 SER A N 1
ATOM 672 C CA . SER A 1 89 ? -4.730 7.956 18.994 1.00 88.25 89 SER A CA 1
ATOM 673 C C . SER A 1 89 ? -4.428 6.504 18.612 1.00 88.25 89 SER A C 1
ATOM 675 O O . SER A 1 89 ? -3.383 6.246 18.017 1.00 88.25 89 SER A O 1
ATOM 677 N N . ILE A 1 90 ? -5.354 5.570 18.853 1.00 87.62 90 ILE A N 1
ATOM 678 C CA . ILE A 1 90 ? -5.251 4.183 18.371 1.00 87.62 90 ILE A CA 1
ATOM 679 C C . ILE A 1 90 ? -5.286 4.132 16.840 1.00 87.62 90 ILE A C 1
ATOM 681 O O . ILE A 1 90 ? -4.501 3.401 16.239 1.00 87.62 90 ILE A O 1
ATOM 685 N N . ASN A 1 91 ? -6.138 4.930 16.192 1.00 84.88 91 ASN A N 1
ATOM 686 C CA . ASN A 1 91 ? -6.177 5.006 14.731 1.00 84.88 91 ASN A CA 1
ATOM 687 C C . ASN A 1 91 ? -4.843 5.522 14.152 1.00 84.88 91 ASN A C 1
ATOM 689 O O . ASN A 1 91 ? -4.274 4.912 13.250 1.00 84.88 91 ASN A O 1
ATOM 693 N N . LEU A 1 92 ? -4.282 6.588 14.736 1.00 88.38 92 LEU A N 1
ATOM 694 C CA . LEU A 1 92 ? -2.946 7.098 14.389 1.00 88.38 92 LEU A CA 1
ATOM 695 C C . LEU A 1 92 ? -1.846 6.047 14.602 1.00 88.38 92 LEU A C 1
ATOM 697 O O . LEU A 1 92 ? -0.953 5.906 13.766 1.00 88.38 92 LEU A O 1
ATOM 701 N N . LEU A 1 93 ? -1.922 5.285 15.695 1.00 91.56 93 LEU A N 1
ATOM 702 C CA . LEU A 1 93 ? -0.990 4.197 15.979 1.00 91.56 93 LEU A CA 1
ATOM 703 C C . LEU A 1 93 ? -1.101 3.073 14.936 1.00 91.56 93 LEU A C 1
ATOM 705 O O . LEU A 1 93 ? -0.080 2.567 14.474 1.00 91.56 93 LEU A O 1
ATOM 709 N N . CYS A 1 94 ? -2.318 2.717 14.521 1.00 88.81 94 CYS A N 1
ATOM 710 C CA . CYS A 1 94 ? -2.557 1.749 13.451 1.00 88.81 94 CYS A CA 1
ATOM 711 C C . CYS A 1 94 ? -1.906 2.204 12.132 1.00 88.81 94 CYS A C 1
ATOM 713 O O . CYS A 1 94 ? -1.185 1.433 11.499 1.00 88.81 94 CYS A O 1
ATOM 715 N N . THR A 1 95 ? -2.055 3.481 11.766 1.00 89.12 95 THR A N 1
ATOM 716 C CA . THR A 1 95 ? -1.388 4.073 10.592 1.00 89.12 95 THR A CA 1
ATOM 717 C C . THR A 1 95 ? 0.139 4.045 10.706 1.00 89.12 95 THR A C 1
ATOM 719 O O . THR A 1 95 ? 0.830 3.784 9.715 1.00 89.12 95 THR A O 1
ATOM 722 N N . ALA A 1 96 ? 0.689 4.262 11.904 1.00 93.06 96 ALA A N 1
ATOM 723 C CA . ALA A 1 96 ? 2.127 4.158 12.144 1.00 93.06 96 ALA A CA 1
ATOM 724 C C . ALA A 1 96 ? 2.633 2.718 11.943 1.00 93.06 96 ALA A C 1
ATOM 726 O O . ALA A 1 96 ? 3.629 2.508 11.249 1.00 93.06 96 ALA A O 1
ATOM 727 N N . PHE A 1 97 ? 1.917 1.719 12.471 1.00 92.75 97 PHE A N 1
ATOM 728 C CA . PHE A 1 97 ? 2.228 0.308 12.221 1.00 92.75 97 PHE A CA 1
ATOM 729 C C . PHE A 1 97 ? 2.102 -0.061 10.740 1.00 92.75 97 PHE A C 1
ATOM 731 O O . PHE A 1 97 ? 2.965 -0.768 10.220 1.00 92.75 97 PHE A O 1
ATOM 738 N N . GLY A 1 98 ? 1.085 0.453 10.043 1.00 89.81 98 GLY A N 1
ATOM 739 C CA . GLY A 1 98 ? 0.926 0.273 8.598 1.00 89.81 98 GLY A CA 1
ATOM 740 C C . GLY A 1 98 ? 2.120 0.819 7.811 1.00 89.81 98 GLY A C 1
ATOM 741 O O . GLY A 1 98 ? 2.673 0.126 6.959 1.00 89.81 98 GLY A O 1
ATOM 742 N N . SER A 1 99 ? 2.580 2.023 8.157 1.00 90.75 99 SER A N 1
ATOM 743 C CA . SER A 1 99 ? 3.772 2.636 7.555 1.00 90.75 99 SER A CA 1
ATOM 744 C C . SER A 1 99 ? 5.047 1.835 7.835 1.00 90.75 99 SER A C 1
ATOM 746 O O . SER A 1 99 ? 5.873 1.652 6.942 1.00 90.75 99 SER A O 1
ATOM 748 N N . LEU A 1 100 ? 5.206 1.311 9.054 1.00 93.50 100 LEU A N 1
ATOM 749 C CA . LEU A 1 100 ? 6.357 0.483 9.421 1.00 93.50 100 LEU A CA 1
ATOM 750 C C . LEU A 1 100 ? 6.362 -0.848 8.660 1.00 93.50 100 LEU A C 1
ATOM 752 O O . LEU A 1 100 ? 7.405 -1.266 8.155 1.00 93.50 100 LEU A O 1
ATOM 756 N N . ALA A 1 101 ? 5.200 -1.488 8.523 1.00 88.88 101 ALA A N 1
ATOM 757 C CA . ALA A 1 101 ? 5.048 -2.694 7.717 1.00 88.88 101 ALA A CA 1
ATOM 758 C C . ALA A 1 101 ? 5.366 -2.427 6.235 1.00 88.88 101 ALA A C 1
ATOM 760 O O . ALA A 1 101 ? 6.068 -3.222 5.612 1.00 88.88 101 ALA A O 1
ATOM 761 N N . ALA A 1 102 ? 4.925 -1.288 5.688 1.00 87.00 102 ALA A N 1
ATOM 762 C CA . ALA A 1 102 ? 5.246 -0.876 4.322 1.00 87.00 102 ALA A CA 1
ATOM 763 C C . ALA A 1 102 ? 6.755 -0.641 4.123 1.00 87.00 102 ALA A C 1
ATOM 765 O O . ALA A 1 102 ? 7.323 -1.090 3.128 1.00 87.00 102 ALA A O 1
ATOM 766 N N . ALA A 1 103 ? 7.428 -0.003 5.084 1.00 88.12 103 ALA A N 1
ATOM 767 C CA . ALA A 1 103 ? 8.878 0.183 5.048 1.00 88.12 103 ALA A CA 1
ATOM 768 C C . ALA A 1 103 ? 9.633 -1.158 5.104 1.00 88.12 103 ALA A C 1
ATOM 770 O O . ALA A 1 103 ? 10.580 -1.371 4.344 1.00 88.12 103 ALA A O 1
ATOM 771 N N . GLY A 1 104 ? 9.188 -2.085 5.958 1.00 88.06 104 GLY A N 1
ATOM 772 C CA . GLY A 1 104 ? 9.729 -3.444 6.020 1.00 88.06 104 GLY A CA 1
ATOM 773 C C . GLY A 1 104 ? 9.538 -4.205 4.707 1.00 88.06 104 GLY A C 1
ATOM 774 O O . GLY A 1 104 ? 10.483 -4.804 4.200 1.00 88.06 104 GLY A O 1
ATOM 775 N N . PHE A 1 105 ? 8.346 -4.118 4.113 1.00 86.88 105 PHE A N 1
ATOM 776 C CA . PHE A 1 105 ? 8.050 -4.714 2.811 1.00 86.88 105 PHE A CA 1
ATOM 777 C C . PHE A 1 105 ? 8.958 -4.163 1.706 1.00 86.88 105 PHE A C 1
ATOM 779 O O . PHE A 1 105 ? 9.527 -4.939 0.939 1.00 86.88 105 PHE A O 1
ATOM 786 N N . ASN A 1 106 ? 9.159 -2.842 1.666 1.00 85.12 106 ASN A N 1
ATOM 787 C CA . ASN A 1 106 ? 10.061 -2.209 0.707 1.00 85.12 106 ASN A CA 1
ATOM 788 C C . ASN A 1 106 ? 11.514 -2.680 0.881 1.00 85.12 106 ASN A C 1
ATOM 790 O O . ASN A 1 106 ? 12.204 -2.917 -0.103 1.00 85.12 106 ASN A O 1
ATOM 794 N N . SER A 1 107 ? 11.966 -2.875 2.123 1.00 84.62 107 SER A N 1
ATOM 795 C CA . SER A 1 107 ? 13.301 -3.415 2.413 1.00 84.62 107 SER A CA 1
ATOM 796 C C . SER A 1 107 ? 13.480 -4.844 1.883 1.00 84.62 107 SER A C 1
ATOM 798 O O . SER A 1 107 ? 14.498 -5.159 1.272 1.00 84.62 107 SER A O 1
ATOM 800 N N . VAL A 1 108 ? 12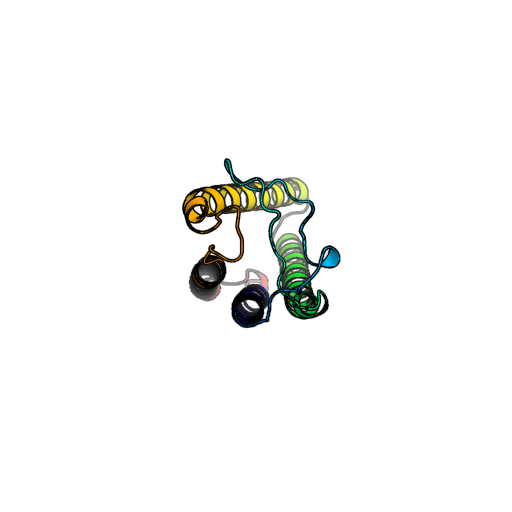.467 -5.705 2.038 1.00 83.69 108 VAL A N 1
ATOM 801 C CA . VAL A 1 108 ? 12.485 -7.081 1.504 1.00 83.69 108 VAL A CA 1
ATOM 802 C C . VAL A 1 108 ? 12.449 -7.086 -0.028 1.00 83.69 108 VAL A C 1
ATOM 804 O O . VAL A 1 108 ? 13.159 -7.864 -0.663 1.00 83.69 108 VAL A O 1
ATOM 807 N N . CYS A 1 109 ? 11.666 -6.189 -0.628 1.00 78.44 109 CYS A N 1
ATOM 808 C CA . CYS A 1 109 ? 11.538 -6.063 -2.080 1.00 78.44 109 CYS A CA 1
ATOM 809 C C . CYS A 1 109 ? 12.651 -5.222 -2.725 1.00 78.44 109 CYS A C 1
ATOM 811 O O . CYS A 1 109 ? 12.645 -5.051 -3.943 1.00 78.44 109 CYS A O 1
ATOM 813 N N . ALA A 1 110 ? 13.627 -4.727 -1.954 1.00 74.25 110 ALA A N 1
ATOM 814 C CA . ALA A 1 110 ? 14.713 -3.890 -2.466 1.00 74.25 110 ALA A CA 1
ATOM 815 C C . ALA A 1 110 ? 15.537 -4.600 -3.556 1.00 74.25 110 ALA A C 1
ATOM 817 O O . ALA A 1 110 ? 16.047 -3.954 -4.464 1.00 74.25 110 ALA A O 1
ATOM 818 N N . SER A 1 111 ? 15.610 -5.936 -3.518 1.00 70.56 111 SER A N 1
ATOM 819 C CA . SER A 1 111 ? 16.263 -6.729 -4.568 1.00 70.56 111 SER A CA 1
ATOM 820 C C . SER A 1 111 ? 15.502 -6.738 -5.902 1.00 70.56 111 SER A C 1
ATOM 822 O O . SER A 1 111 ? 16.103 -7.050 -6.927 1.00 70.56 111 SER A O 1
ATOM 824 N N . TRP A 1 112 ? 14.199 -6.439 -5.904 1.00 69.88 112 TRP A N 1
ATOM 825 C CA . TRP A 1 112 ? 13.344 -6.391 -7.101 1.00 69.88 112 TRP A CA 1
ATOM 826 C C . TRP A 1 112 ? 13.144 -4.967 -7.638 1.00 69.88 112 TRP A C 1
ATOM 828 O O . TRP A 1 112 ? 12.643 -4.803 -8.749 1.00 69.88 112 TRP A O 1
ATOM 838 N N . ILE A 1 113 ? 13.597 -3.955 -6.888 1.00 69.19 113 ILE A N 1
ATOM 839 C CA . ILE A 1 113 ? 13.651 -2.533 -7.259 1.00 69.19 113 ILE A CA 1
ATOM 840 C C . ILE A 1 113 ? 15.121 -2.125 -7.486 1.00 69.19 113 ILE A C 1
ATOM 842 O O . ILE A 1 113 ? 15.745 -1.459 -6.660 1.00 69.19 113 ILE A O 1
ATOM 846 N N . PRO A 1 114 ? 15.741 -2.547 -8.604 1.00 65.94 114 PRO A N 1
ATOM 847 C CA . PRO A 1 114 ? 17.007 -1.978 -9.025 1.00 65.94 114 PRO A CA 1
ATOM 848 C C . PRO A 1 114 ? 16.800 -0.526 -9.461 1.00 65.94 114 PRO A C 1
ATOM 850 O O . PRO A 1 114 ? 15.739 -0.123 -9.936 1.00 65.94 114 PRO A O 1
ATOM 853 N N . ASN A 1 115 ? 17.861 0.266 -9.358 1.00 64.62 115 ASN A N 1
ATOM 854 C CA . ASN A 1 115 ? 17.846 1.666 -9.780 1.00 64.62 115 ASN A CA 1
ATOM 855 C C . ASN A 1 115 ? 17.581 1.856 -11.289 1.00 64.62 115 ASN A C 1
ATOM 857 O O . ASN A 1 115 ? 17.196 2.943 -11.717 1.00 64.62 115 ASN A O 1
ATOM 861 N N . ASN A 1 116 ? 17.795 0.815 -12.102 1.00 61.50 116 ASN A N 1
ATOM 862 C CA . ASN A 1 116 ? 17.358 0.787 -13.492 1.00 61.50 116 ASN A CA 1
ATOM 863 C C . ASN A 1 116 ? 15.994 0.091 -13.586 1.00 61.50 116 ASN A C 1
ATOM 865 O O . ASN A 1 116 ? 15.903 -1.135 -13.597 1.00 61.50 116 ASN A O 1
ATOM 869 N N . LEU A 1 117 ? 14.934 0.893 -13.679 1.00 65.31 117 LEU A N 1
ATOM 870 C CA . LEU A 1 117 ? 13.546 0.424 -13.698 1.00 65.31 117 LEU A CA 1
ATOM 871 C C . LEU A 1 117 ? 13.192 -0.444 -14.922 1.00 65.31 117 LEU A C 1
ATOM 873 O O . LEU A 1 117 ? 12.149 -1.086 -14.918 1.00 65.31 117 LEU A O 1
ATOM 877 N N . ASN A 1 118 ? 14.010 -0.451 -15.983 1.00 61.91 118 ASN A N 1
ATOM 878 C CA . ASN A 1 118 ? 13.798 -1.339 -17.137 1.00 61.91 118 ASN A CA 1
ATOM 879 C C . ASN A 1 118 ? 14.333 -2.758 -16.914 1.00 61.91 118 ASN A C 1
ATOM 881 O O . ASN A 1 118 ? 13.901 -3.675 -17.604 1.00 61.91 118 ASN A O 1
ATOM 885 N N . ASP A 1 119 ? 15.263 -2.929 -15.974 1.00 62.47 119 ASP A N 1
ATOM 886 C CA . ASP A 1 119 ? 15.842 -4.230 -15.613 1.00 62.47 119 ASP A CA 1
ATOM 887 C C . ASP A 1 119 ? 15.180 -4.811 -14.342 1.00 62.47 119 ASP A C 1
ATOM 889 O O . ASP A 1 119 ? 15.264 -6.001 -14.034 1.00 62.47 119 ASP A O 1
ATOM 893 N N . GLY A 1 120 ? 14.473 -3.953 -13.599 1.00 63.94 120 GLY A N 1
ATOM 894 C CA . GLY A 1 120 ? 13.679 -4.309 -12.428 1.00 63.94 120 GLY A CA 1
ATOM 895 C C . GLY A 1 120 ? 12.344 -4.947 -12.773 1.00 63.94 120 GLY A C 1
ATOM 896 O O . GLY A 1 120 ? 11.634 -4.476 -13.655 1.00 63.94 120 GLY A O 1
ATOM 897 N N . HIS A 1 121 ? 11.982 -5.990 -12.029 1.00 69.62 121 HIS A N 1
ATOM 898 C CA . HIS A 1 121 ? 10.683 -6.650 -12.148 1.00 69.62 121 HIS A CA 1
ATOM 899 C C . HIS A 1 121 ? 9.699 -6.083 -11.117 1.00 69.62 121 HIS A C 1
ATOM 901 O O . HIS A 1 121 ? 9.368 -6.715 -10.108 1.00 69.62 121 HIS A O 1
ATOM 907 N N . LEU A 1 122 ? 9.286 -4.838 -11.342 1.00 73.00 122 LEU A N 1
ATOM 908 C CA . LEU A 1 122 ? 8.378 -4.110 -10.454 1.00 73.00 122 LEU A CA 1
ATOM 909 C C . LEU A 1 122 ? 6.947 -4.692 -10.498 1.00 73.00 122 LEU A C 1
ATOM 911 O O . LEU A 1 122 ? 6.210 -4.634 -9.513 1.00 73.00 122 LEU A O 1
ATOM 915 N N . ASP A 1 123 ? 6.608 -5.370 -11.592 1.00 74.62 123 ASP A N 1
ATOM 916 C CA . ASP A 1 123 ? 5.425 -6.208 -11.782 1.00 74.62 123 ASP A CA 1
ATOM 917 C C . ASP A 1 123 ? 5.242 -7.231 -10.646 1.00 74.62 123 ASP A C 1
ATOM 919 O O . ASP A 1 123 ? 4.171 -7.282 -10.031 1.00 74.62 123 ASP A O 1
ATOM 923 N N . TYR A 1 124 ? 6.289 -7.971 -10.258 1.00 77.62 124 TYR A N 1
ATOM 924 C CA . TYR A 1 124 ? 6.192 -8.930 -9.147 1.00 77.62 124 TYR A CA 1
ATOM 925 C C . TYR A 1 124 ? 5.878 -8.260 -7.809 1.00 77.62 124 TYR A C 1
ATOM 927 O O . TYR A 1 124 ? 5.126 -8.818 -7.009 1.00 77.62 124 TYR A O 1
ATOM 935 N N . VAL A 1 125 ? 6.402 -7.057 -7.563 1.00 81.00 125 VAL A N 1
ATOM 936 C CA . VAL A 1 125 ? 6.128 -6.309 -6.327 1.00 81.00 125 VAL A CA 1
ATOM 937 C C . VAL A 1 125 ? 4.641 -5.966 -6.243 1.00 81.00 125 VAL A C 1
ATOM 939 O O . VAL A 1 125 ? 4.026 -6.167 -5.192 1.00 81.00 125 VAL A O 1
ATOM 942 N N . PHE A 1 126 ? 4.035 -5.523 -7.349 1.00 81.19 126 PHE A N 1
ATOM 943 C CA . PHE A 1 126 ? 2.598 -5.255 -7.400 1.00 81.19 126 PHE A CA 1
ATOM 944 C C . PHE A 1 126 ? 1.764 -6.528 -7.229 1.00 81.19 126 PHE A C 1
ATOM 946 O O . PHE A 1 126 ? 0.817 -6.526 -6.442 1.00 81.19 126 PHE A O 1
ATOM 953 N N . PHE A 1 127 ? 2.123 -7.641 -7.871 1.00 82.19 127 PHE A N 1
ATOM 954 C CA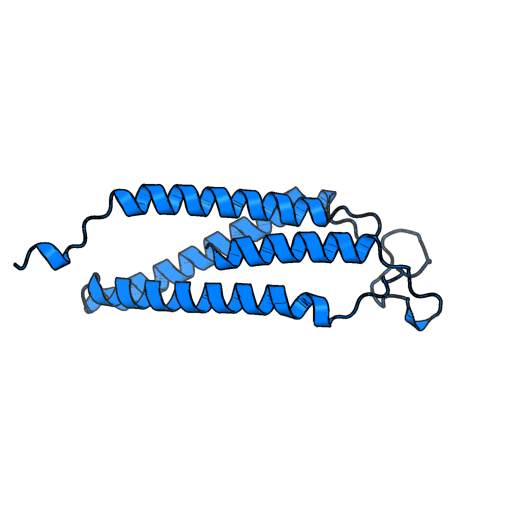 . PHE A 1 127 ? 1.379 -8.895 -7.707 1.00 82.19 127 PHE A CA 1
ATOM 955 C C . PHE A 1 127 ? 1.486 -9.481 -6.291 1.00 82.19 127 PHE A C 1
ATOM 957 O O . PHE A 1 127 ? 0.482 -9.938 -5.738 1.00 82.19 127 PHE A O 1
ATOM 964 N N . VAL A 1 128 ? 2.661 -9.417 -5.656 1.00 85.12 128 VAL A N 1
ATOM 965 C CA . VAL A 1 128 ? 2.833 -9.822 -4.251 1.00 85.12 128 VAL A CA 1
ATOM 966 C C . VAL A 1 128 ? 1.995 -8.931 -3.334 1.00 85.12 128 VAL A C 1
ATOM 968 O O . VAL A 1 128 ? 1.301 -9.437 -2.449 1.00 85.12 128 VAL A O 1
ATOM 971 N N . LEU A 1 129 ? 1.988 -7.617 -3.571 1.00 84.38 129 LEU A N 1
ATOM 972 C CA . LEU A 1 129 ? 1.176 -6.673 -2.806 1.00 84.38 129 LEU A CA 1
ATOM 973 C C . LEU A 1 129 ? -0.330 -6.950 -2.974 1.00 84.38 129 LEU A C 1
ATOM 975 O O . LEU A 1 129 ? -1.076 -6.912 -1.992 1.00 84.38 129 LEU A O 1
ATO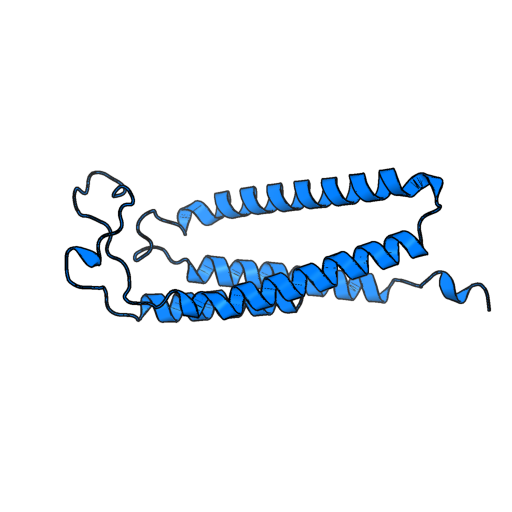M 979 N N . ALA A 1 130 ? -0.776 -7.303 -4.184 1.00 84.19 130 ALA A N 1
ATOM 980 C CA . ALA A 1 130 ? -2.150 -7.733 -4.439 1.00 84.19 130 ALA A CA 1
ATOM 981 C C . ALA A 1 130 ? -2.497 -9.011 -3.656 1.00 84.19 130 ALA A C 1
ATOM 983 O O . ALA A 1 130 ? -3.571 -9.089 -3.056 1.00 84.19 130 ALA A O 1
ATOM 984 N N . GLY A 1 131 ? -1.573 -9.975 -3.586 1.00 86.25 131 GLY A N 1
ATOM 985 C CA . GLY A 1 131 ? -1.715 -11.182 -2.768 1.00 86.25 131 GLY A CA 1
ATOM 986 C C . GLY A 1 131 ? -1.873 -10.874 -1.275 1.00 86.25 131 GLY A C 1
ATOM 987 O O . GLY A 1 131 ? -2.788 -11.386 -0.629 1.00 86.25 131 GLY A O 1
ATOM 988 N N . VAL A 1 132 ? -1.049 -9.975 -0.731 1.00 87.31 132 VAL A N 1
ATOM 989 C CA . VAL A 1 132 ? -1.161 -9.522 0.668 1.00 87.31 132 VAL A CA 1
ATOM 990 C C . VAL A 1 132 ? -2.512 -8.843 0.925 1.00 87.31 132 VAL A C 1
ATOM 992 O O . VAL A 1 132 ? -3.156 -9.113 1.941 1.00 87.31 132 VAL A O 1
ATOM 995 N N . MET A 1 133 ? -2.994 -8.010 -0.005 1.00 84.94 133 MET A N 1
ATOM 996 C CA . MET A 1 133 ? -4.321 -7.391 0.106 1.00 84.94 133 MET A CA 1
ATOM 997 C C . MET A 1 133 ? -5.462 -8.412 0.037 1.00 84.94 133 MET A C 1
ATOM 999 O O . MET A 1 133 ? -6.443 -8.269 0.768 1.00 84.94 133 MET A O 1
ATOM 1003 N N . ALA A 1 134 ? -5.342 -9.455 -0.786 1.00 87.81 134 ALA A N 1
ATOM 1004 C CA . ALA A 1 134 ? -6.328 -10.530 -0.850 1.00 87.81 134 ALA A CA 1
ATOM 1005 C C . ALA A 1 134 ? -6.411 -11.299 0.480 1.00 87.81 134 ALA A C 1
ATOM 1007 O O . ALA A 1 134 ? -7.507 -11.544 0.986 1.00 87.81 134 ALA A O 1
ATOM 1008 N N . VAL A 1 135 ? -5.266 -11.604 1.101 1.00 90.00 135 VAL A N 1
ATOM 1009 C CA . VAL A 1 135 ? -5.218 -12.212 2.442 1.00 90.00 135 VAL A CA 1
ATOM 1010 C C . VAL A 1 135 ? -5.849 -11.288 3.487 1.00 90.00 135 VAL A C 1
ATOM 1012 O O . VAL A 1 135 ? -6.630 -11.752 4.314 1.00 90.00 135 VAL A O 1
ATOM 1015 N N . ASN A 1 136 ? -5.584 -9.980 3.427 1.00 87.56 136 ASN A N 1
ATOM 1016 C CA . ASN A 1 136 ? -6.204 -9.006 4.328 1.00 87.56 136 ASN A CA 1
ATOM 1017 C C . ASN A 1 136 ? -7.741 -9.001 4.199 1.00 87.56 136 ASN A C 1
ATOM 1019 O O . ASN A 1 136 ? -8.438 -9.064 5.210 1.00 87.56 136 ASN A O 1
ATOM 1023 N N . ILE A 1 137 ? -8.271 -9.030 2.969 1.00 87.31 137 ILE A N 1
ATOM 1024 C CA . ILE A 1 137 ? -9.717 -9.148 2.711 1.00 87.31 137 ILE A CA 1
ATOM 1025 C C . ILE A 1 137 ? -10.283 -10.442 3.299 1.00 87.31 137 ILE A C 1
ATOM 1027 O O . ILE A 1 137 ? -11.356 -10.409 3.898 1.00 87.31 137 ILE A O 1
ATOM 1031 N N . LEU A 1 138 ? -9.585 -11.570 3.148 1.00 88.62 138 LEU A N 1
ATOM 1032 C CA . LEU A 1 138 ? -10.029 -12.854 3.695 1.00 88.62 138 LEU A CA 1
ATOM 1033 C C . LEU A 1 138 ? -10.089 -12.821 5.223 1.00 88.62 138 LEU A C 1
ATOM 1035 O O . LEU A 1 138 ? -11.107 -13.201 5.797 1.00 88.62 138 LEU A O 1
ATOM 1039 N N . ILE A 1 139 ? -9.037 -12.324 5.877 1.00 89.00 139 ILE A N 1
ATOM 1040 C CA . ILE A 1 139 ? -9.001 -12.178 7.337 1.00 89.00 139 ILE A CA 1
ATOM 1041 C C . ILE A 1 139 ? -10.138 -11.260 7.796 1.00 89.00 139 ILE A C 1
ATOM 1043 O O . ILE A 1 139 ? -10.905 -11.638 8.679 1.00 89.00 139 ILE A O 1
ATOM 1047 N N . TYR A 1 140 ? -10.308 -10.102 7.152 1.00 84.88 140 TYR A N 1
ATOM 1048 C CA . TYR A 1 140 ? -11.388 -9.170 7.470 1.00 84.88 140 TYR A CA 1
ATOM 1049 C C . TYR A 1 140 ? -12.772 -9.811 7.305 1.00 84.88 140 TYR A C 1
ATOM 1051 O O . TYR A 1 140 ? -13.614 -9.688 8.189 1.00 84.88 140 TYR A O 1
ATOM 1059 N N . ALA A 1 141 ? -13.007 -10.543 6.213 1.00 86.62 141 ALA A N 1
ATOM 1060 C CA . ALA A 1 141 ? -14.279 -11.216 5.964 1.00 86.62 141 ALA A CA 1
ATOM 1061 C C . ALA A 1 141 ? -14.579 -12.310 7.003 1.00 86.62 141 ALA A C 1
ATOM 1063 O O . ALA A 1 141 ? -15.732 -12.481 7.398 1.00 86.62 141 ALA A O 1
ATOM 1064 N N . LEU A 1 142 ? -13.559 -13.040 7.465 1.00 88.31 142 LEU A N 1
ATOM 1065 C CA . LEU A 1 142 ? -13.711 -14.035 8.528 1.00 88.31 142 LEU A CA 1
ATOM 1066 C C . LEU A 1 142 ? -14.017 -13.377 9.878 1.00 88.31 142 LEU A C 1
ATOM 1068 O O . LEU A 1 142 ? -14.933 -13.820 10.567 1.00 88.31 142 LEU A O 1
ATOM 1072 N N . SER A 1 143 ? -13.312 -12.301 10.231 1.00 84.81 143 SER A N 1
ATOM 1073 C CA . SER A 1 143 ? -13.567 -11.548 11.464 1.00 84.81 143 SER A CA 1
ATOM 1074 C C . SER A 1 143 ? -14.941 -10.872 11.461 1.00 84.81 143 SER A C 1
ATOM 1076 O O . SER A 1 143 ? -15.640 -10.912 12.469 1.00 84.81 143 SER A O 1
ATOM 1078 N N . ALA A 1 144 ? -15.370 -10.316 10.325 1.00 82.31 144 ALA A N 1
ATOM 1079 C CA . ALA A 1 144 ? -16.674 -9.669 10.187 1.00 82.31 144 ALA A CA 1
ATOM 1080 C C . ALA A 1 144 ? -17.845 -10.651 10.359 1.00 82.31 144 ALA A C 1
ATOM 1082 O O . ALA A 1 144 ? -18.886 -10.276 10.886 1.00 82.31 144 ALA A O 1
ATOM 1083 N N . ARG A 1 145 ? -17.678 -11.925 9.975 1.00 80.62 145 ARG A N 1
ATOM 1084 C CA . ARG A 1 145 ? -18.707 -12.962 10.182 1.00 80.62 145 ARG A CA 1
ATOM 1085 C C . ARG A 1 145 ? -18.976 -13.280 11.653 1.00 80.62 145 ARG A C 1
ATOM 1087 O O . ARG A 1 145 ? -20.038 -13.809 11.955 1.00 80.62 145 ARG A O 1
ATOM 1094 N N . GLY A 1 146 ? -18.025 -12.997 12.540 1.00 74.25 146 GLY A N 1
ATOM 1095 C CA . GLY A 1 146 ? -18.168 -13.203 13.982 1.00 74.25 146 GLY A CA 1
ATOM 1096 C C . GLY A 1 146 ? -18.633 -11.966 14.752 1.00 74.25 146 GLY A C 1
ATOM 1097 O O . GLY A 1 146 ? -18.771 -12.047 15.969 1.00 74.25 146 GLY A O 1
ATOM 1098 N N . PHE A 1 147 ? -18.841 -10.827 14.084 1.00 71.38 147 PHE A N 1
ATOM 1099 C CA . PHE A 1 147 ? -19.206 -9.577 14.746 1.00 71.38 147 PHE A CA 1
ATOM 1100 C C . PHE A 1 147 ? -20.728 -9.474 14.913 1.00 71.38 147 PHE A C 1
ATOM 1102 O O . PHE A 1 147 ? -21.459 -9.398 13.927 1.00 71.38 147 PHE A O 1
ATOM 1109 N N . VAL A 1 148 ? -21.200 -9.465 16.163 1.00 70.25 148 VAL A N 1
ATOM 1110 C CA . VAL A 1 148 ? -22.598 -9.174 16.517 1.00 70.25 148 VAL A CA 1
ATOM 1111 C C . VAL A 1 148 ? -22.692 -7.684 16.874 1.00 70.25 148 VAL A C 1
ATOM 1113 O O . VAL A 1 148 ? -22.030 -7.269 17.827 1.00 70.25 148 VAL A O 1
ATOM 1116 N N . PRO A 1 149 ? -23.453 -6.867 16.121 1.00 61.12 149 PRO A N 1
ATOM 1117 C CA . PRO A 1 149 ? -23.633 -5.449 16.427 1.00 61.12 149 PRO A CA 1
ATOM 1118 C C . PRO A 1 149 ? -24.402 -5.260 17.737 1.00 61.12 149 PRO A C 1
ATOM 1120 O O . PRO A 1 149 ? -25.448 -5.871 17.931 1.00 61.12 149 PRO A O 1
ATOM 1123 N N . ARG A 1 150 ? -23.940 -4.357 18.606 1.00 53.25 150 ARG A N 1
ATOM 1124 C CA . ARG A 1 150 ? -24.565 -4.088 19.914 1.00 53.25 150 ARG A CA 1
ATOM 1125 C C . ARG A 1 150 ? -25.925 -3.369 19.811 1.00 53.25 150 ARG A C 1
ATOM 1127 O O . ARG A 1 150 ? -26.661 -3.287 20.787 1.00 53.25 150 ARG A O 1
ATOM 1134 N N . ALA A 1 151 ? -26.285 -2.887 18.619 1.00 53.44 151 ALA A N 1
ATOM 1135 C CA . ALA A 1 151 ? -27.558 -2.220 18.334 1.00 53.44 151 ALA A CA 1
ATOM 1136 C C . ALA A 1 151 ? -28.785 -3.160 18.300 1.00 53.44 151 ALA A C 1
ATOM 1138 O O . ALA A 1 151 ? -29.896 -2.672 18.145 1.00 53.44 151 ALA A O 1
ATOM 1139 N N . SER A 1 152 ? -28.614 -4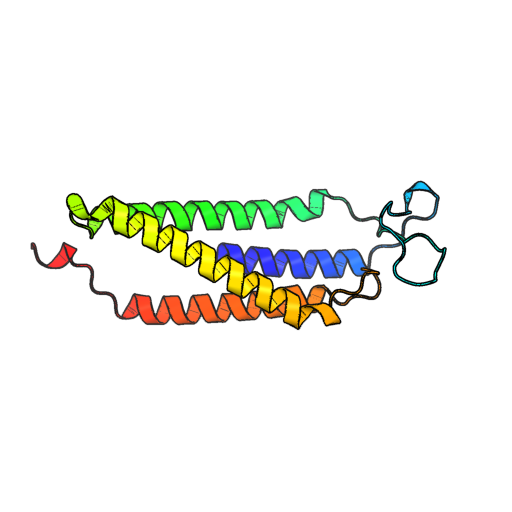.483 18.431 1.00 46.69 152 SER A N 1
ATOM 1140 C CA . SER A 1 152 ? -29.729 -5.446 18.502 1.00 46.69 152 SER A CA 1
ATOM 1141 C C . SER A 1 152 ? -30.147 -5.828 19.927 1.00 46.69 152 SER A C 1
ATOM 1143 O O . SER A 1 152 ? -30.979 -6.711 20.091 1.00 46.69 152 SER A O 1
ATOM 1145 N N . GLU A 1 153 ? -29.535 -5.240 20.958 1.00 49.91 153 GLU A N 1
ATOM 1146 C CA . GLU A 1 153 ? -29.848 -5.534 22.368 1.00 49.91 153 GLU A CA 1
ATOM 1147 C C . GLU A 1 153 ? -30.775 -4.498 23.025 1.00 49.91 153 GLU A C 1
ATOM 1149 O O . GLU A 1 153 ? -31.042 -4.593 24.222 1.00 49.91 153 GLU A O 1
ATOM 1154 N N . GLU A 1 154 ? -31.294 -3.538 22.252 1.00 48.12 154 GLU A N 1
ATOM 1155 C CA . GLU A 1 154 ? -32.310 -2.570 22.698 1.00 48.12 154 GLU A CA 1
ATOM 1156 C C . GLU A 1 154 ? -33.710 -2.784 22.076 1.00 48.12 154 GLU A C 1
ATOM 1158 O O . GLU A 1 154 ? -34.581 -1.943 22.296 1.00 48.12 154 GLU A O 1
ATOM 1163 N N . ASP A 1 155 ? -33.956 -3.907 21.382 1.00 38.19 155 ASP A N 1
ATOM 1164 C CA . ASP A 1 155 ? -35.289 -4.307 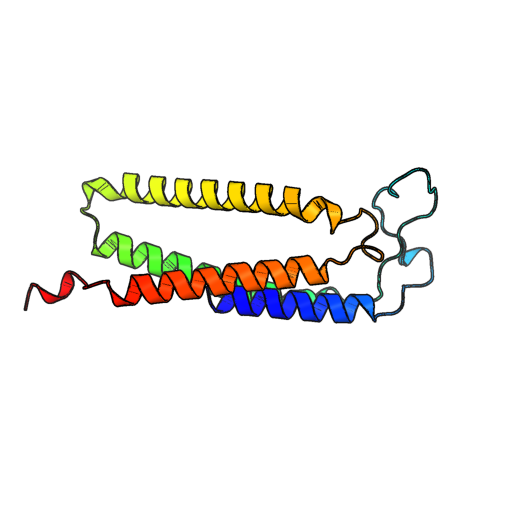20.874 1.00 38.19 155 ASP A CA 1
ATOM 1165 C C . ASP A 1 155 ? -35.911 -5.476 21.667 1.00 38.19 155 ASP A C 1
ATOM 1167 O O . ASP A 1 155 ? -35.231 -6.514 21.859 1.00 38.19 155 ASP A O 1
#

Secondary structure (DSSP, 8-state):
-HHHHHHHHHHHHHHHHHHHSPBPPSGGGB-SSPPSSS--SPPBPB---GGGGHHHHHHHHHHHHHHHHHHHHHHHHHS-GGGHHHHHHHHHHHHHHHHHHHHHHHHHGGGT--SSTTTS-HHHHHHHHHHHHHHHHHHHHHHHHT---GGGS--